Protein AF-A0AAN0WB74-F1 (afdb_monomer)

Solvent-accessible surface area (backbone atoms only — not comparable to full-atom values): 6903 Å² total; per-residue (Å²): 113,60,78,84,75,44,63,62,67,61,55,51,47,44,70,76,33,75,89,76,66,92,68,98,63,57,68,68,58,53,49,52,46,50,52,54,44,67,75,42,46,66,61,51,48,54,49,52,54,52,49,32,57,74,69,69,62,71,53,80,75,70,81,68,72,58,87,82,63,64,53,71,66,58,46,46,25,73,75,57,40,80,54,90,66,31,67,56,58,53,48,51,61,36,47,77,70,44,63,28,75,71,52,35,51,56,59,66,72,67,74,124

pLDDT: mean 81.65, std 13.87, range [38.12, 93.94]

Structure (mmCIF, N/CA/C/O backbone):
data_AF-A0AAN0WB74-F1
#
_entry.id   AF-A0AAN0WB74-F1
#
loop_
_atom_site.group_PDB
_atom_site.id
_atom_site.type_symbol
_atom_site.label_atom_id
_atom_site.label_alt_id
_atom_site.label_comp_id
_atom_site.label_asym_id
_atom_site.label_entity_id
_atom_site.label_seq_id
_atom_site.pdbx_PDB_ins_code
_atom_site.Cartn_x
_atom_site.Cartn_y
_atom_site.Cartn_z
_atom_site.occupancy
_atom_site.B_iso_or_equiv
_atom_site.auth_seq_id
_atom_site.auth_comp_id
_atom_site.auth_asym_id
_atom_site.auth_atom_id
_atom_site.pdbx_PDB_model_num
ATOM 1 N N . MET A 1 1 ? -3.733 -0.518 -11.562 1.00 77.44 1 MET A N 1
ATOM 2 C CA . MET A 1 1 ? -3.511 -0.656 -10.115 1.00 77.44 1 MET A CA 1
ATOM 3 C C . MET A 1 1 ? -2.756 -1.956 -9.842 1.00 77.44 1 MET A C 1
ATOM 5 O O . MET A 1 1 ? -3.320 -3.015 -10.107 1.00 77.44 1 MET A O 1
ATOM 9 N N . PRO A 1 2 ? -1.481 -1.872 -9.425 1.00 78.69 2 PRO A N 1
ATOM 10 C CA . PRO A 1 2 ? -0.593 -3.016 -9.206 1.00 78.69 2 PRO A CA 1
ATOM 11 C C . PRO A 1 2 ? -1.208 -4.144 -8.374 1.00 78.69 2 PRO A C 1
ATOM 13 O O . PRO A 1 2 ? -1.217 -5.279 -8.835 1.00 78.69 2 PRO A O 1
ATOM 16 N N . TYR A 1 3 ? -1.840 -3.829 -7.238 1.00 78.69 3 TYR A N 1
ATOM 17 C CA . TYR A 1 3 ? -2.421 -4.832 -6.332 1.00 78.69 3 TYR A CA 1
ATOM 18 C C . TYR A 1 3 ? -3.523 -5.714 -6.953 1.00 78.69 3 TYR A C 1
ATOM 20 O O . TYR A 1 3 ? -3.745 -6.828 -6.499 1.00 78.69 3 TYR A O 1
ATOM 28 N N . LYS A 1 4 ? -4.206 -5.259 -8.015 1.00 80.25 4 LYS A N 1
ATOM 29 C CA . LYS A 1 4 ? -5.184 -6.084 -8.755 1.00 80.25 4 LYS A CA 1
ATOM 30 C C . LYS A 1 4 ? -4.553 -6.986 -9.820 1.00 80.25 4 LYS A C 1
ATOM 32 O O . LYS A 1 4 ? -5.219 -7.894 -10.299 1.00 80.25 4 LYS A O 1
ATOM 37 N N . ARG A 1 5 ? -3.341 -6.665 -10.276 1.00 81.31 5 ARG A N 1
ATOM 38 C CA . ARG A 1 5 ? -2.710 -7.289 -11.453 1.00 81.31 5 ARG A CA 1
ATOM 39 C C . ARG A 1 5 ? -1.583 -8.242 -11.088 1.00 81.31 5 ARG A C 1
ATOM 41 O O . ARG A 1 5 ? -1.299 -9.149 -11.858 1.00 81.31 5 ARG A O 1
ATOM 48 N N . TYR A 1 6 ? -0.952 -8.021 -9.944 1.00 87.50 6 TYR A N 1
ATOM 49 C CA . TYR A 1 6 ? 0.221 -8.763 -9.516 1.00 87.50 6 TYR A CA 1
ATOM 50 C C . TYR A 1 6 ? -0.002 -9.358 -8.135 1.00 87.50 6 TYR A C 1
ATOM 52 O O . TYR A 1 6 ? -0.788 -8.844 -7.337 1.00 87.50 6 TYR A O 1
ATOM 60 N N . LYS A 1 7 ? 0.716 -10.447 -7.867 1.00 87.62 7 LYS A N 1
ATOM 61 C CA . LYS A 1 7 ? 0.751 -11.082 -6.554 1.00 87.62 7 LYS A CA 1
ATOM 62 C C . LYS A 1 7 ? 1.232 -10.074 -5.513 1.00 87.62 7 LYS A C 1
ATOM 64 O O . LYS A 1 7 ? 2.234 -9.390 -5.735 1.00 87.62 7 LYS A O 1
ATOM 69 N N . SER A 1 8 ? 0.513 -9.971 -4.398 1.00 88.00 8 SER A N 1
ATOM 70 C CA . SER A 1 8 ? 0.841 -9.014 -3.340 1.00 88.00 8 SER A CA 1
ATOM 71 C C . SER A 1 8 ? 2.241 -9.240 -2.794 1.00 88.00 8 SER A C 1
ATOM 73 O O . SER A 1 8 ? 2.933 -8.268 -2.530 1.00 88.00 8 SER A O 1
ATOM 75 N N . GLU A 1 9 ? 2.691 -10.491 -2.716 1.00 90.12 9 GLU A N 1
ATOM 76 C CA . GLU A 1 9 ? 4.023 -10.855 -2.235 1.00 90.12 9 GLU A CA 1
ATOM 77 C C . GLU A 1 9 ? 5.118 -10.197 -3.080 1.00 90.12 9 GLU A C 1
ATOM 79 O O . GLU A 1 9 ? 6.045 -9.618 -2.529 1.00 90.12 9 GLU A O 1
ATOM 84 N N . CYS A 1 10 ? 4.979 -10.199 -4.412 1.00 91.00 10 CYS A N 1
ATOM 85 C CA . CYS A 1 10 ? 5.946 -9.559 -5.305 1.00 91.00 10 CYS A CA 1
ATOM 86 C C . CYS A 1 10 ? 6.006 -8.046 -5.074 1.00 91.00 10 CYS A C 1
ATOM 88 O O . CYS A 1 10 ? 7.089 -7.470 -5.018 1.00 91.00 10 CYS A O 1
ATOM 90 N N . ILE A 1 11 ? 4.847 -7.402 -4.917 1.00 91.31 11 ILE A N 1
ATOM 91 C CA . ILE A 1 11 ? 4.771 -5.960 -4.657 1.00 91.31 11 ILE A CA 1
ATOM 92 C C . ILE A 1 11 ? 5.400 -5.643 -3.296 1.00 91.31 11 ILE A C 1
ATOM 94 O O . ILE A 1 11 ? 6.198 -4.718 -3.192 1.00 91.31 11 ILE A O 1
ATOM 98 N N . GLU A 1 12 ? 5.076 -6.420 -2.261 1.00 93.19 12 GLU A N 1
ATOM 99 C CA . GLU A 1 12 ? 5.650 -6.268 -0.923 1.00 93.19 12 GLU A CA 1
ATOM 100 C C . GLU A 1 12 ? 7.175 -6.406 -0.950 1.00 93.19 12 GLU A C 1
ATOM 102 O O . GLU A 1 12 ? 7.863 -5.545 -0.407 1.00 93.19 12 GLU A O 1
ATOM 107 N N . THR A 1 13 ? 7.714 -7.417 -1.639 1.00 92.44 13 THR A N 1
ATOM 108 C CA . THR A 1 13 ? 9.164 -7.601 -1.798 1.00 92.44 13 THR A CA 1
ATOM 109 C C . THR A 1 13 ? 9.822 -6.380 -2.435 1.00 92.44 13 THR A C 1
ATOM 111 O O . THR A 1 13 ? 10.812 -5.882 -1.898 1.00 92.44 13 THR A O 1
ATOM 114 N N . VAL A 1 14 ? 9.258 -5.854 -3.527 1.00 92.31 14 VAL A N 1
ATOM 115 C CA . VAL A 1 14 ? 9.799 -4.667 -4.213 1.00 92.31 14 VAL A CA 1
ATOM 116 C C . VAL A 1 14 ? 9.755 -3.432 -3.312 1.00 92.31 14 VAL A C 1
ATOM 118 O O . VAL A 1 14 ? 10.711 -2.660 -3.264 1.00 92.31 14 VAL A O 1
ATOM 121 N N . LEU A 1 15 ? 8.669 -3.236 -2.563 1.00 91.38 15 LEU A N 1
ATOM 122 C CA . LEU A 1 15 ? 8.508 -2.067 -1.695 1.00 91.38 15 LEU A CA 1
ATOM 123 C C . LEU A 1 15 ? 9.416 -2.111 -0.462 1.00 91.38 15 LEU A C 1
ATOM 125 O O . LEU A 1 15 ? 9.943 -1.067 -0.063 1.00 91.38 15 LEU A O 1
ATOM 129 N N . THR A 1 16 ? 9.613 -3.295 0.120 1.00 88.75 16 THR A N 1
ATOM 130 C CA . THR A 1 16 ? 10.467 -3.508 1.295 1.00 88.75 16 THR A CA 1
ATOM 131 C C . THR A 1 16 ? 11.952 -3.529 0.934 1.00 88.75 16 THR A C 1
ATOM 133 O O . THR A 1 16 ? 12.770 -3.069 1.728 1.00 88.75 16 THR A O 1
ATOM 136 N N . ASN A 1 17 ? 12.318 -4.017 -0.253 1.00 87.00 17 ASN A N 1
ATOM 137 C CA . ASN A 1 17 ? 13.708 -4.152 -0.679 1.00 87.00 17 ASN A CA 1
ATOM 138 C C . ASN A 1 17 ? 13.889 -3.767 -2.157 1.00 87.00 17 ASN A C 1
ATOM 140 O O . ASN A 1 17 ? 13.991 -4.628 -3.023 1.00 87.00 17 ASN A O 1
ATOM 144 N N . ARG A 1 18 ? 13.947 -2.457 -2.436 1.00 77.00 18 ARG A N 1
ATOM 145 C CA . ARG A 1 18 ? 13.944 -1.903 -3.807 1.00 77.00 18 ARG A CA 1
ATOM 146 C C . ARG A 1 18 ? 15.166 -2.232 -4.655 1.00 77.00 18 ARG A C 1
ATOM 148 O O . ARG A 1 18 ? 15.055 -2.248 -5.871 1.00 77.00 18 ARG A O 1
ATOM 155 N N . SER A 1 19 ? 16.328 -2.392 -4.032 1.00 74.31 19 SER A N 1
ATOM 156 C CA . SER A 1 19 ? 17.601 -2.518 -4.756 1.00 74.31 19 SER A CA 1
ATOM 157 C C . SER A 1 19 ? 18.093 -3.956 -4.850 1.00 74.31 19 SER A C 1
ATOM 159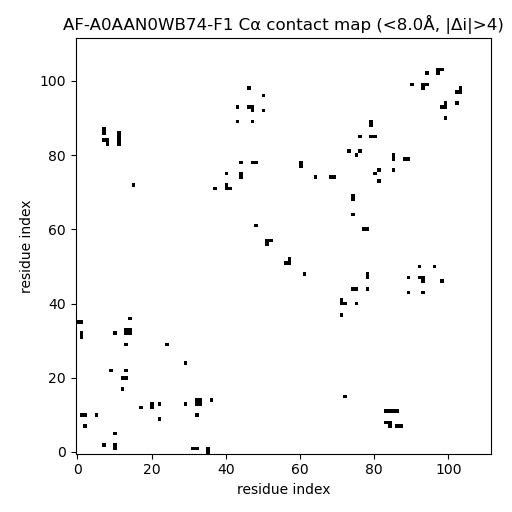 O O . SER A 1 19 ? 19.039 -4.218 -5.582 1.00 74.31 19 SER A O 1
ATOM 161 N N . ASN A 1 20 ? 17.503 -4.876 -4.087 1.00 75.88 20 ASN A N 1
ATOM 162 C CA . ASN A 1 20 ? 18.032 -6.224 -3.936 1.00 75.88 20 ASN A CA 1
ATOM 163 C C . ASN A 1 20 ? 16.900 -7.260 -3.919 1.00 75.88 20 ASN A C 1
ATOM 165 O O . ASN A 1 20 ? 16.657 -7.921 -2.909 1.00 75.88 20 ASN A O 1
ATOM 169 N N . HIS A 1 21 ? 16.174 -7.364 -5.032 1.00 81.12 21 HIS A N 1
ATOM 170 C CA . HIS A 1 21 ? 15.096 -8.333 -5.218 1.00 81.12 21 HIS A CA 1
ATOM 171 C C . HIS A 1 21 ? 15.260 -9.099 -6.539 1.00 81.12 21 HIS A C 1
ATOM 173 O O . HIS A 1 21 ? 15.668 -8.527 -7.546 1.00 81.12 21 HIS A O 1
ATOM 179 N N . ASP A 1 22 ? 14.860 -10.369 -6.562 1.00 84.69 22 ASP A N 1
ATOM 180 C CA . ASP A 1 22 ? 14.936 -11.241 -7.748 1.00 84.69 22 ASP A CA 1
ATOM 181 C C . ASP A 1 22 ? 13.592 -11.319 -8.503 1.00 84.69 22 ASP A C 1
ATOM 183 O O . ASP A 1 22 ? 13.163 -12.366 -8.978 1.00 84.69 22 ASP A O 1
ATOM 187 N N . ILE A 1 23 ? 12.839 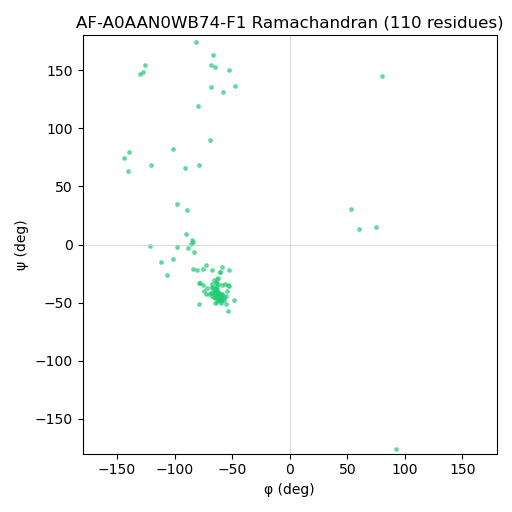-10.214 -8.532 1.00 86.69 23 ILE A N 1
ATOM 188 C CA . ILE A 1 23 ? 11.542 -10.169 -9.216 1.00 86.69 23 ILE A CA 1
ATOM 189 C C . ILE A 1 23 ? 11.778 -9.994 -10.724 1.00 86.69 23 ILE A C 1
ATOM 191 O O . ILE A 1 23 ? 12.309 -8.954 -11.118 1.00 86.69 23 ILE A O 1
ATOM 195 N N . PRO A 1 24 ? 11.345 -10.946 -11.580 1.00 86.94 24 PRO A N 1
ATOM 196 C CA . PRO A 1 24 ? 11.544 -10.883 -13.026 1.00 86.94 24 PRO A CA 1
ATOM 197 C C . PRO A 1 24 ? 10.517 -9.941 -13.672 1.00 86.94 24 PRO A C 1
ATOM 199 O O . PRO A 1 24 ? 9.599 -10.367 -14.374 1.00 86.94 24 PRO A O 1
ATOM 202 N N . ALA A 1 25 ? 10.636 -8.648 -13.390 1.00 87.25 25 ALA A N 1
ATOM 203 C CA . ALA A 1 25 ? 9.837 -7.587 -13.984 1.00 87.25 25 ALA A CA 1
ATOM 204 C C . ALA A 1 25 ? 10.760 -6.509 -14.552 1.00 87.25 25 ALA A C 1
ATOM 206 O O . ALA A 1 25 ? 11.843 -6.265 -14.025 1.00 87.25 25 ALA A O 1
ATOM 207 N N . ASP A 1 26 ? 10.325 -5.856 -15.625 1.00 89.44 26 ASP A N 1
ATOM 208 C CA . ASP A 1 26 ? 11.062 -4.733 -16.191 1.00 89.44 26 ASP A CA 1
ATOM 209 C C . ASP A 1 26 ? 11.104 -3.543 -15.212 1.00 89.44 26 ASP A C 1
ATOM 211 O O . ASP A 1 26 ? 10.192 -3.342 -14.400 1.00 89.44 26 ASP A O 1
ATOM 215 N N . GLU A 1 27 ? 12.151 -2.719 -15.314 1.00 87.69 27 GLU A N 1
ATOM 216 C CA . GLU A 1 27 ? 12.354 -1.557 -14.437 1.00 87.69 27 GLU A CA 1
ATOM 217 C C . GLU A 1 27 ? 11.166 -0.590 -14.455 1.00 87.69 27 GLU A C 1
ATOM 219 O O . GLU A 1 27 ? 10.812 -0.020 -13.421 1.00 87.69 27 GLU A O 1
ATOM 224 N N . SER A 1 28 ? 10.495 -0.440 -15.602 1.00 90.31 28 SER A N 1
ATOM 225 C CA . SER A 1 28 ? 9.333 0.443 -15.716 1.00 90.31 28 SER A CA 1
ATOM 226 C C . SER A 1 28 ? 8.143 -0.086 -14.911 1.00 90.31 28 SER A C 1
ATOM 228 O O . SER A 1 28 ? 7.431 0.685 -14.265 1.00 90.31 28 SER A O 1
ATOM 230 N N . THR A 1 29 ? 7.942 -1.404 -14.872 1.00 90.88 29 THR A N 1
ATOM 231 C CA . THR A 1 29 ? 6.925 -2.055 -14.046 1.00 90.88 29 THR A CA 1
ATOM 232 C C . THR A 1 29 ? 7.235 -1.886 -12.562 1.00 90.88 29 THR A C 1
ATOM 234 O O . THR A 1 29 ? 6.339 -1.501 -11.806 1.00 90.88 29 THR A O 1
ATOM 237 N N . LEU A 1 30 ? 8.487 -2.097 -12.150 1.00 92.25 30 LEU A N 1
ATOM 238 C CA . LEU A 1 30 ? 8.927 -1.900 -10.764 1.00 92.25 30 LEU A CA 1
ATOM 239 C C . LEU A 1 30 ? 8.742 -0.445 -10.319 1.00 92.25 30 LEU A C 1
ATOM 241 O O . LEU A 1 30 ? 8.139 -0.182 -9.275 1.00 92.25 30 LEU A O 1
ATOM 245 N N . TYR A 1 31 ? 9.170 0.506 -11.151 1.00 90.69 31 TYR A N 1
ATOM 246 C CA . TYR A 1 31 ? 8.988 1.934 -10.909 1.00 90.69 31 TYR A CA 1
ATOM 247 C C . TYR A 1 31 ? 7.509 2.286 -10.733 1.00 90.69 31 TYR A C 1
ATOM 249 O O . TYR A 1 31 ? 7.141 2.949 -9.767 1.00 90.69 31 TYR A O 1
ATOM 257 N N . ARG A 1 32 ? 6.629 1.764 -11.595 1.00 91.19 32 ARG A N 1
ATOM 258 C CA . ARG A 1 32 ? 5.176 1.977 -11.488 1.00 91.19 32 ARG A CA 1
ATOM 259 C C . ARG A 1 32 ? 4.576 1.407 -10.208 1.00 91.19 32 ARG A C 1
ATOM 261 O O . ARG A 1 32 ? 3.555 1.920 -9.759 1.00 91.19 32 ARG A O 1
ATOM 268 N N . TRP A 1 33 ? 5.132 0.336 -9.640 1.00 93.25 33 TRP A N 1
ATOM 269 C CA . TRP A 1 33 ? 4.669 -0.193 -8.351 1.00 93.25 33 TRP A CA 1
ATOM 270 C C . TRP A 1 33 ? 5.080 0.719 -7.201 1.00 93.25 33 TRP A C 1
ATOM 272 O O . TRP A 1 33 ? 4.263 0.992 -6.322 1.00 93.25 33 TRP A O 1
ATOM 282 N N . ILE A 1 34 ? 6.319 1.205 -7.231 1.00 91.81 34 ILE A N 1
AT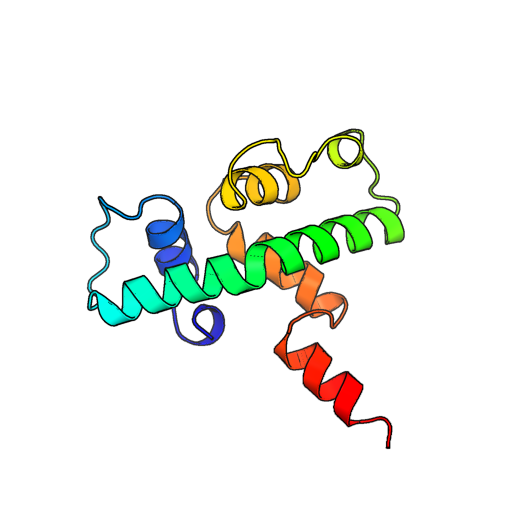OM 283 C CA . ILE A 1 34 ? 6.863 2.118 -6.224 1.00 91.81 34 ILE A CA 1
ATOM 284 C C . ILE A 1 34 ? 6.110 3.449 -6.258 1.00 91.81 34 ILE A C 1
ATOM 286 O O . ILE A 1 34 ? 5.611 3.891 -5.226 1.00 91.81 34 ILE A O 1
ATOM 290 N N . ASP A 1 35 ? 5.972 4.049 -7.438 1.00 92.69 35 ASP A N 1
ATOM 291 C CA . ASP A 1 35 ? 5.249 5.304 -7.646 1.00 92.69 35 ASP A CA 1
ATOM 292 C C . ASP A 1 35 ? 3.785 5.187 -7.199 1.00 92.69 35 ASP A C 1
ATOM 294 O O . ASP A 1 35 ? 3.309 5.971 -6.379 1.00 92.69 35 ASP A O 1
ATOM 298 N N . TRP A 1 36 ? 3.102 4.116 -7.619 1.00 93.25 36 TRP A N 1
ATOM 299 C CA . TRP A 1 36 ? 1.745 3.812 -7.164 1.00 93.25 36 TRP A CA 1
ATOM 300 C C . TRP A 1 36 ? 1.637 3.730 -5.638 1.00 93.25 36 TRP A C 1
ATOM 302 O O . TRP A 1 36 ? 0.684 4.255 -5.064 1.00 93.25 36 TRP A O 1
ATOM 312 N N . PHE A 1 37 ? 2.582 3.063 -4.974 1.00 92.44 37 PHE A N 1
ATOM 313 C CA . PHE A 1 37 ? 2.574 2.956 -3.520 1.00 92.44 37 PHE A CA 1
ATOM 314 C C . PHE A 1 37 ? 2.716 4.332 -2.867 1.00 92.44 37 PHE A C 1
ATOM 316 O O . PHE A 1 37 ? 1.903 4.685 -2.015 1.00 92.44 37 PHE A O 1
ATOM 323 N N . TYR A 1 38 ? 3.697 5.128 -3.292 1.00 91.31 38 TYR A N 1
ATOM 324 C CA . TYR A 1 38 ? 3.937 6.455 -2.724 1.00 91.31 38 TYR A CA 1
ATOM 325 C C . TYR A 1 38 ? 2.794 7.430 -2.958 1.00 91.31 38 TYR A C 1
ATOM 327 O O . TYR A 1 38 ? 2.496 8.239 -2.083 1.00 91.31 38 TYR A O 1
ATOM 335 N N . PHE A 1 39 ? 2.107 7.308 -4.089 1.00 92.12 39 PHE A N 1
ATOM 336 C CA . PHE A 1 39 ? 0.936 8.120 -4.378 1.00 92.12 39 PHE A CA 1
ATOM 337 C C . PHE A 1 39 ? -0.224 7.861 -3.398 1.00 92.12 39 PHE A C 1
ATOM 339 O O . PHE A 1 39 ? -0.987 8.775 -3.091 1.00 92.12 39 PHE A O 1
ATOM 346 N N . TYR A 1 40 ? -0.374 6.633 -2.885 1.00 92.31 40 TYR A N 1
ATOM 347 C CA . TYR A 1 40 ? -1.530 6.247 -2.064 1.00 92.31 40 TYR A CA 1
ATOM 348 C C . TYR A 1 40 ? -1.237 5.967 -0.588 1.00 92.31 40 TYR A C 1
ATOM 350 O O . TYR A 1 40 ? -2.177 5.903 0.204 1.00 92.31 40 TYR A O 1
ATOM 358 N N . VAL A 1 41 ? 0.022 5.793 -0.190 1.00 92.00 41 VAL A N 1
ATOM 359 C CA . VAL A 1 41 ? 0.369 5.334 1.163 1.00 92.00 41 VAL A CA 1
ATOM 360 C C . VAL A 1 41 ? -0.148 6.264 2.262 1.00 92.00 41 VAL A C 1
ATOM 362 O O . VAL A 1 41 ? -0.742 5.780 3.223 1.00 92.00 41 VAL A O 1
ATOM 365 N N . GLU A 1 42 ? -0.022 7.583 2.101 1.00 91.06 42 GLU A N 1
ATOM 366 C CA . GLU A 1 42 ? -0.525 8.554 3.085 1.00 91.06 42 GLU A CA 1
ATOM 367 C C . GLU A 1 42 ? -2.053 8.512 3.191 1.00 91.06 42 GLU A C 1
ATOM 369 O O . GLU A 1 42 ? -2.621 8.509 4.283 1.00 91.06 42 GLU A O 1
ATOM 374 N N . TYR A 1 43 ? -2.735 8.368 2.052 1.00 91.75 43 TYR A N 1
ATOM 375 C CA . TYR A 1 43 ? -4.180 8.176 2.031 1.00 91.75 43 TYR A CA 1
ATOM 376 C C . TYR A 1 43 ? -4.597 6.912 2.796 1.00 91.75 43 TYR A C 1
ATOM 378 O O . TYR A 1 43 ? -5.536 6.950 3.596 1.00 91.75 43 TYR A O 1
ATOM 386 N N . TRP A 1 44 ? -3.895 5.792 2.596 1.00 93.12 44 TRP A N 1
ATOM 387 C CA . TRP A 1 44 ? -4.180 4.553 3.320 1.00 93.12 44 TRP A CA 1
ATOM 388 C C . TRP A 1 44 ? -3.901 4.675 4.814 1.00 93.12 44 TRP A C 1
ATOM 390 O O . TRP A 1 44 ? -4.713 4.193 5.601 1.00 93.12 44 TRP A O 1
ATOM 400 N N . ILE A 1 45 ? -2.815 5.343 5.214 1.00 92.00 45 ILE A N 1
ATOM 401 C CA . ILE A 1 45 ? -2.512 5.633 6.623 1.00 92.00 45 ILE A CA 1
ATOM 402 C C . ILE A 1 45 ? -3.691 6.375 7.264 1.00 92.00 45 ILE A C 1
ATOM 404 O O . ILE A 1 45 ? -4.219 5.915 8.276 1.00 92.00 45 ILE A O 1
ATOM 408 N N . HIS A 1 46 ? -4.176 7.454 6.647 1.00 90.88 46 HIS A N 1
ATOM 409 C CA . HIS A 1 46 ? -5.308 8.225 7.176 1.00 90.88 46 HIS A CA 1
ATOM 410 C C . HIS A 1 46 ? -6.612 7.421 7.234 1.00 90.88 46 HIS A C 1
ATOM 412 O O . HIS A 1 46 ? -7.360 7.529 8.210 1.00 90.88 46 HIS A O 1
ATOM 418 N N . CYS A 1 47 ? -6.880 6.574 6.236 1.00 92.00 47 CYS A N 1
ATOM 419 C CA . CYS A 1 47 ? -8.032 5.671 6.264 1.00 92.00 47 CYS A CA 1
ATOM 420 C C . CYS A 1 47 ? -7.937 4.681 7.429 1.00 92.00 47 CYS A C 1
ATOM 422 O O . CYS A 1 47 ? -8.901 4.513 8.168 1.00 92.00 47 CYS A O 1
ATOM 424 N N . LEU A 1 48 ? -6.780 4.044 7.618 1.00 91.38 48 LEU A N 1
ATOM 425 C CA . LEU A 1 48 ? -6.563 3.064 8.684 1.00 91.38 48 LEU A CA 1
ATOM 426 C C . LEU A 1 48 ? -6.700 3.691 10.074 1.00 91.38 48 LEU A C 1
ATOM 428 O O . LEU A 1 48 ? -7.353 3.108 10.937 1.00 91.38 48 LEU A O 1
ATOM 432 N N . VAL A 1 49 ? -6.136 4.884 10.276 1.00 89.88 49 VAL A N 1
ATOM 433 C CA . VAL A 1 49 ? -6.293 5.665 11.514 1.00 89.88 49 VAL A CA 1
ATOM 434 C C . VAL A 1 49 ? -7.774 5.969 11.762 1.00 89.88 49 VAL A C 1
ATOM 436 O O . VAL A 1 49 ? -8.295 5.672 12.835 1.00 89.88 49 VAL A O 1
ATOM 439 N N . SER A 1 50 ? -8.485 6.461 10.744 1.00 89.50 50 SER A N 1
ATOM 440 C CA . SER A 1 50 ? -9.915 6.785 10.847 1.00 89.50 50 SER A CA 1
ATOM 441 C C . SER A 1 50 ? -10.777 5.558 11.167 1.00 89.50 50 SER A C 1
ATOM 443 O O . SER A 1 50 ? -11.690 5.642 11.987 1.00 89.50 50 SER A O 1
ATOM 445 N N . ILE A 1 51 ? -10.488 4.410 10.545 1.00 89.81 51 ILE A N 1
ATOM 446 C CA . ILE A 1 51 ? -11.189 3.141 10.790 1.00 89.81 51 ILE A CA 1
ATOM 447 C C . ILE A 1 51 ? -10.953 2.658 12.225 1.00 89.81 51 ILE A C 1
ATOM 449 O O . ILE A 1 51 ? -11.904 2.257 12.899 1.00 89.81 51 ILE A O 1
ATOM 453 N N . LYS A 1 52 ? -9.710 2.700 12.720 1.00 88.31 52 LYS A N 1
ATOM 454 C CA . LYS A 1 52 ? -9.393 2.283 14.095 1.00 88.31 52 LYS A CA 1
ATOM 455 C C . LYS A 1 52 ? -10.124 3.140 15.133 1.00 88.31 52 LYS A C 1
ATOM 457 O O . LYS A 1 52 ? -10.733 2.577 16.041 1.00 88.31 52 LYS A O 1
ATOM 462 N N . 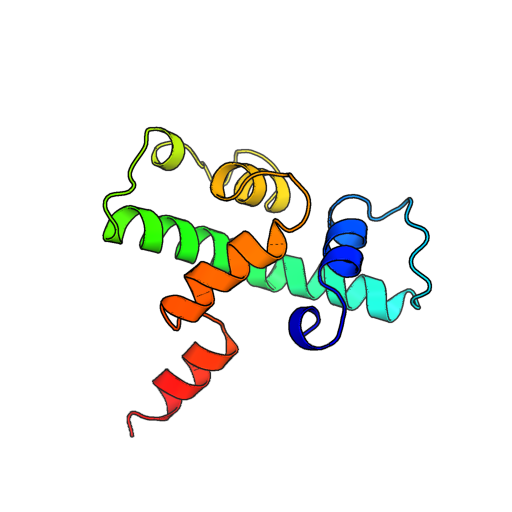HIS A 1 53 ? -10.167 4.457 14.926 1.00 85.62 53 HIS A N 1
ATOM 463 C CA . HIS A 1 53 ? -10.926 5.376 15.778 1.00 85.62 53 HIS A CA 1
ATOM 464 C C . HIS A 1 53 ? -12.436 5.067 15.759 1.00 85.62 53 HIS A C 1
ATOM 466 O O . HIS A 1 53 ? -13.080 4.940 16.799 1.00 85.62 53 HIS A O 1
ATOM 472 N N . GLN A 1 54 ? -13.024 4.859 14.574 1.00 86.75 54 GLN A N 1
ATOM 473 C CA . GLN A 1 54 ? -14.453 4.521 14.446 1.00 86.75 54 GLN A CA 1
ATOM 474 C C . GLN A 1 54 ? -14.820 3.181 15.094 1.00 86.75 54 GLN A C 1
ATOM 476 O O . GLN A 1 54 ? -15.903 3.032 15.656 1.00 86.75 54 GLN A O 1
ATOM 481 N N . THR A 1 55 ? -13.924 2.198 15.020 1.00 85.25 55 THR A N 1
ATOM 482 C CA . THR A 1 55 ? -14.148 0.851 15.566 1.00 85.25 55 THR A CA 1
ATOM 483 C C . THR A 1 55 ? -13.812 0.738 17.053 1.00 85.25 55 THR A C 1
ATOM 485 O O . THR A 1 55 ? -13.913 -0.355 17.609 1.00 85.25 55 THR A O 1
ATOM 488 N N . LYS A 1 56 ? -13.446 1.852 17.711 1.00 79.94 56 LYS A N 1
ATOM 489 C CA . LYS A 1 56 ? -12.996 1.903 19.113 1.00 79.94 56 LYS A CA 1
ATOM 490 C C . LYS A 1 56 ? -11.844 0.934 19.397 1.00 79.94 56 LYS A C 1
ATOM 492 O O . LYS A 1 56 ? -11.700 0.438 20.510 1.00 79.94 56 LYS A O 1
ATOM 497 N N . GLN A 1 57 ? -11.017 0.675 18.384 1.00 69.62 57 GLN A N 1
ATOM 498 C CA . GLN A 1 57 ? -9.764 -0.073 18.506 1.00 69.62 57 GLN A CA 1
ATOM 499 C C . GLN A 1 57 ? -8.597 0.868 18.835 1.00 69.62 57 GLN A C 1
ATOM 501 O O . GLN A 1 57 ? -7.459 0.627 18.430 1.00 69.62 57 GLN A O 1
ATOM 506 N N . ASP A 1 58 ? -8.889 1.963 19.539 1.00 60.84 58 ASP A N 1
ATOM 507 C CA . ASP A 1 58 ? -7.900 2.915 20.023 1.00 60.84 58 ASP A CA 1
ATOM 508 C C . ASP A 1 58 ? -7.059 2.263 21.126 1.00 60.84 58 ASP A C 1
ATOM 510 O O . ASP A 1 58 ? -7.389 2.297 22.310 1.00 60.84 58 ASP A O 1
ATOM 514 N N . GLY A 1 59 ? -5.968 1.623 20.712 1.00 59.19 59 GLY A N 1
ATOM 515 C CA . GLY A 1 59 ? -4.811 1.379 21.567 1.00 59.19 59 GLY A CA 1
ATOM 516 C C . GLY A 1 59 ? -3.906 2.614 21.629 1.00 59.19 59 GLY A C 1
ATOM 517 O O . GLY A 1 59 ? -4.089 3.581 20.887 1.00 59.19 59 GLY A O 1
ATOM 518 N N . ASP A 1 60 ? -2.878 2.564 22.477 1.00 55.94 60 ASP A N 1
ATOM 519 C CA . ASP A 1 60 ? -1.877 3.637 22.611 1.00 55.94 60 ASP A CA 1
ATOM 520 C C . ASP A 1 60 ? -1.126 3.928 21.285 1.00 55.94 60 ASP A C 1
ATOM 522 O O . ASP A 1 60 ? -0.625 5.030 21.070 1.00 55.94 60 ASP A O 1
ATOM 526 N N . ASP A 1 61 ? -1.158 2.980 20.337 1.00 55.69 61 ASP A N 1
ATOM 527 C CA . ASP A 1 61 ? -0.585 3.079 18.988 1.00 55.69 61 ASP A CA 1
ATOM 528 C C . ASP A 1 61 ? -1.158 4.210 18.114 1.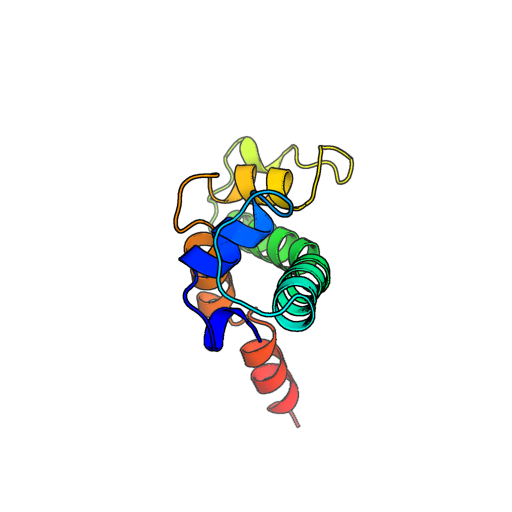00 55.69 61 ASP A C 1
ATOM 530 O O . ASP A 1 61 ? -0.487 4.651 17.178 1.00 55.69 61 ASP A O 1
ATOM 534 N N . LEU A 1 62 ? -2.384 4.694 18.372 1.00 57.25 62 LEU A N 1
ATOM 535 C CA . LEU A 1 62 ? -2.965 5.799 17.589 1.00 57.25 62 LEU A CA 1
ATOM 536 C C . LEU A 1 62 ? -2.465 7.179 18.013 1.00 57.25 62 LEU A C 1
ATOM 538 O O . LEU A 1 62 ? -2.537 8.120 17.221 1.00 57.25 62 LEU A O 1
ATOM 542 N N . LYS A 1 63 ? -1.954 7.317 19.241 1.00 54.56 63 LYS A N 1
ATOM 543 C CA . LYS A 1 63 ? -1.578 8.624 19.794 1.00 54.56 63 LYS A CA 1
ATOM 544 C C . LYS A 1 63 ? -0.311 9.204 19.176 1.00 54.56 63 LYS A C 1
ATOM 546 O O . LYS A 1 63 ? -0.074 10.401 19.313 1.00 54.56 63 LYS A O 1
ATOM 551 N N . VAL A 1 64 ? 0.510 8.393 18.508 1.00 52.72 64 VAL A N 1
ATOM 552 C CA . VAL A 1 64 ? 1.840 8.823 18.063 1.00 52.72 64 VAL A CA 1
ATOM 553 C C . VAL A 1 64 ? 2.189 8.211 16.709 1.00 52.72 64 VAL A C 1
ATOM 555 O O . VAL A 1 64 ? 3.071 7.362 16.579 1.00 52.72 64 VAL A O 1
ATOM 558 N N . LEU A 1 65 ? 1.568 8.730 15.653 1.00 58.38 65 LEU A N 1
ATOM 559 C CA . LEU A 1 65 ? 2.220 8.716 14.347 1.00 58.38 65 LEU A CA 1
ATOM 560 C C . LEU A 1 65 ? 2.392 10.143 13.824 1.00 58.38 65 LEU A C 1
ATOM 562 O O . LEU A 1 65 ? 1.735 10.510 12.849 1.00 58.38 65 LEU A O 1
ATOM 566 N N . PRO A 1 66 ? 3.271 10.954 14.458 1.00 59.53 66 PRO A N 1
ATOM 567 C CA . PRO A 1 66 ? 3.702 12.211 13.871 1.00 59.53 66 PRO A CA 1
ATO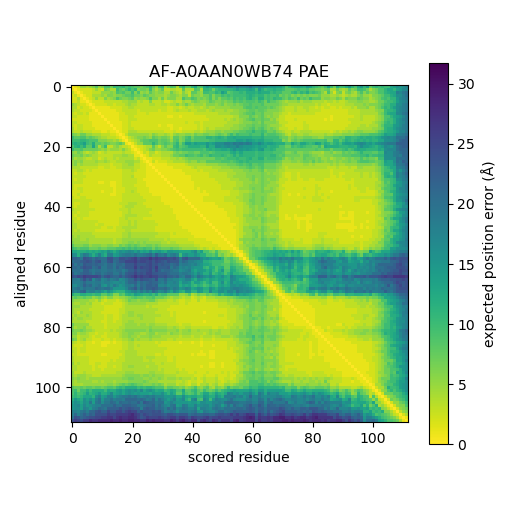M 568 C C . PRO A 1 66 ? 4.088 11.957 12.417 1.00 59.53 66 PRO A C 1
ATOM 570 O O . PRO A 1 66 ? 4.779 10.974 12.126 1.00 59.53 66 PRO A O 1
ATOM 573 N N . GLU A 1 67 ? 3.679 12.839 11.511 1.00 62.16 67 GLU A N 1
ATOM 574 C CA . GLU A 1 67 ? 4.077 12.783 10.097 1.00 62.16 67 GLU A CA 1
ATOM 575 C C . GLU A 1 67 ? 5.610 12.711 9.939 1.00 62.16 67 GLU A C 1
ATOM 577 O O . GLU A 1 67 ? 6.122 12.178 8.961 1.00 62.16 67 GLU A O 1
ATOM 582 N N . THR A 1 68 ? 6.348 13.153 10.9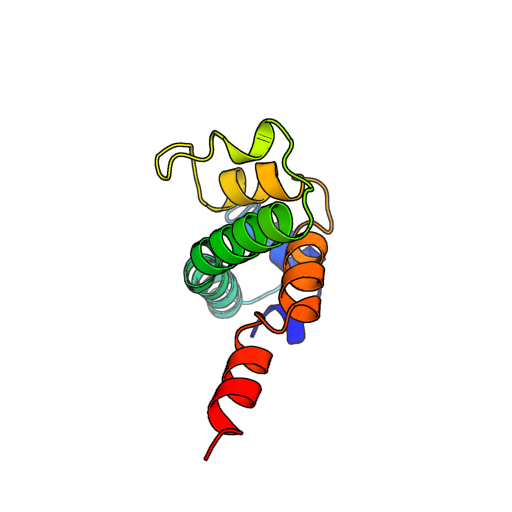62 1.00 58.94 68 THR A N 1
ATOM 583 C CA . THR A 1 68 ? 7.811 13.159 11.063 1.00 58.94 68 THR A CA 1
ATOM 584 C C . THR A 1 68 ? 8.446 11.835 11.522 1.00 58.94 68 THR A C 1
ATOM 586 O O . THR A 1 68 ? 9.670 11.712 11.526 1.00 58.94 68 THR A O 1
ATOM 589 N N . SER A 1 69 ? 7.667 10.821 11.916 1.00 62.41 69 SER A N 1
ATOM 590 C CA . SER A 1 69 ? 8.175 9.570 12.512 1.00 62.41 69 SER A CA 1
ATOM 591 C C . SER A 1 69 ? 8.460 8.461 11.488 1.00 62.41 69 SER A C 1
ATOM 593 O O . SER A 1 69 ? 7.844 7.393 11.519 1.00 62.41 69 SER A O 1
ATOM 595 N N . GLY A 1 70 ? 9.444 8.684 10.616 1.00 75.44 70 GLY A N 1
ATOM 596 C CA . GLY A 1 70 ? 9.968 7.676 9.684 1.00 75.44 70 GLY A CA 1
ATOM 597 C C . GLY A 1 70 ? 9.298 7.663 8.308 1.00 75.44 70 GLY A C 1
ATOM 598 O O . GLY A 1 70 ? 8.461 8.501 7.985 1.00 75.44 70 GLY A O 1
ATOM 599 N N . THR A 1 71 ? 9.691 6.708 7.464 1.00 86.25 71 THR A N 1
ATOM 600 C CA . THR A 1 71 ? 9.139 6.579 6.105 1.00 86.25 71 THR A CA 1
ATOM 601 C C . THR A 1 71 ? 7.675 6.139 6.141 1.00 86.25 71 THR A C 1
ATOM 603 O O . THR A 1 71 ? 7.246 5.443 7.063 1.00 86.25 71 THR A O 1
ATOM 606 N N . ALA A 1 72 ? 6.912 6.467 5.096 1.00 85.81 72 ALA A N 1
ATOM 607 C CA . ALA A 1 72 ? 5.514 6.054 4.976 1.00 85.81 72 ALA A CA 1
ATOM 608 C C . ALA A 1 72 ? 5.324 4.528 5.121 1.00 85.81 72 ALA A C 1
ATOM 610 O O . ALA A 1 72 ? 4.368 4.076 5.746 1.00 85.81 72 ALA A O 1
ATOM 611 N N . LEU A 1 73 ? 6.281 3.721 4.643 1.00 88.12 73 LEU A N 1
ATOM 612 C CA . LEU A 1 73 ? 6.266 2.265 4.820 1.00 88.12 73 LEU A CA 1
ATOM 613 C C . LEU A 1 73 ? 6.453 1.847 6.288 1.00 88.12 73 LEU A C 1
ATOM 615 O O . LEU A 1 73 ? 5.751 0.959 6.759 1.00 88.12 73 LEU A O 1
ATOM 619 N N . GLN A 1 74 ? 7.352 2.496 7.036 1.00 88.44 74 GLN A N 1
ATOM 620 C CA . GLN A 1 74 ? 7.533 2.230 8.471 1.00 88.44 74 GLN A CA 1
ATOM 621 C C . GLN A 1 74 ? 6.289 2.619 9.273 1.00 88.44 74 GLN A C 1
ATOM 623 O O . GLN A 1 74 ? 5.871 1.883 10.166 1.00 88.44 74 GLN A O 1
ATOM 628 N N . ARG A 1 75 ? 5.686 3.762 8.935 1.00 89.19 75 ARG A N 1
ATOM 629 C CA . ARG A 1 75 ? 4.439 4.260 9.525 1.00 89.19 75 ARG A CA 1
ATOM 630 C C . ARG A 1 75 ? 3.289 3.278 9.304 1.00 89.19 75 ARG A C 1
ATOM 632 O O . ARG A 1 75 ? 2.643 2.854 10.259 1.00 89.19 75 ARG A O 1
ATOM 639 N N . LEU A 1 76 ? 3.102 2.837 8.063 1.00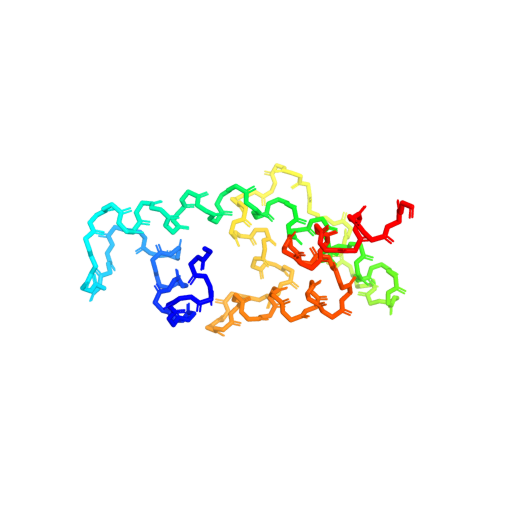 90.19 76 LEU A N 1
ATOM 640 C CA . LEU A 1 76 ? 2.138 1.797 7.704 1.00 90.19 76 LEU A CA 1
ATOM 641 C C . LEU A 1 76 ? 2.420 0.485 8.450 1.00 90.19 76 LEU A C 1
ATOM 643 O O . LEU A 1 76 ? 1.519 -0.132 9.012 1.00 90.19 76 LEU A O 1
ATOM 647 N N . GLY A 1 77 ? 3.694 0.118 8.529 1.00 89.69 77 GLY A N 1
ATOM 648 C CA . GLY A 1 77 ? 4.208 -1.019 9.272 1.00 89.69 77 GLY A CA 1
ATOM 649 C C . GLY A 1 77 ? 3.830 -1.056 10.748 1.00 89.69 77 GLY A C 1
ATOM 650 O O . GLY A 1 77 ? 3.481 -2.112 11.266 1.00 89.69 77 GLY A O 1
ATOM 651 N N . ARG A 1 78 ? 3.837 0.095 11.428 1.00 88.06 78 ARG A N 1
ATOM 652 C CA . ARG A 1 78 ? 3.358 0.210 12.818 1.00 88.06 78 ARG A CA 1
ATOM 653 C C . ARG A 1 78 ? 1.846 0.002 12.922 1.00 88.06 78 ARG A C 1
ATOM 655 O O . ARG A 1 78 ? 1.374 -0.576 13.891 1.00 88.06 78 ARG A O 1
ATOM 662 N N . LEU A 1 79 ? 1.081 0.421 11.912 1.00 87.94 79 LEU A N 1
ATOM 663 C CA . LEU A 1 79 ? -0.379 0.295 11.918 1.00 87.94 79 LEU A CA 1
ATOM 664 C C . LEU A 1 79 ? -0.871 -1.134 11.671 1.00 87.94 79 LEU A C 1
ATOM 666 O O . LEU A 1 79 ? -1.864 -1.531 12.289 1.00 87.94 79 LEU A O 1
ATOM 670 N N . VAL A 1 80 ? -0.224 -1.873 10.760 1.00 89.75 80 VAL A N 1
ATOM 671 C CA . VAL A 1 80 ? -0.691 -3.193 10.284 1.00 89.75 80 VAL A CA 1
ATOM 672 C C . VAL A 1 80 ? 0.301 -4.344 10.504 1.00 89.75 80 VAL A C 1
ATOM 674 O O . VAL A 1 80 ? -0.001 -5.488 10.155 1.00 89.75 80 VAL A O 1
ATOM 677 N N . GLY A 1 81 ? 1.480 -4.065 11.059 1.00 88.88 81 GLY A N 1
ATOM 678 C CA . GLY A 1 81 ? 2.587 -5.010 11.214 1.00 88.88 81 GLY A CA 1
ATOM 679 C C . GLY A 1 81 ? 3.419 -5.199 9.937 1.00 88.88 81 GLY A C 1
ATOM 680 O O . GLY A 1 81 ? 2.881 -5.245 8.831 1.00 88.88 81 GLY A O 1
ATOM 681 N N . ASN A 1 82 ? 4.731 -5.404 10.105 1.00 86.69 82 ASN A N 1
ATOM 682 C CA . ASN A 1 82 ? 5.723 -5.539 9.020 1.00 86.69 82 ASN A CA 1
ATOM 683 C C . ASN A 1 82 ? 5.894 -6.959 8.444 1.00 86.69 82 ASN A C 1
ATOM 685 O O . ASN A 1 82 ? 6.736 -7.166 7.574 1.00 86.69 82 ASN A O 1
ATOM 689 N N . ALA A 1 83 ? 5.146 -7.950 8.936 1.00 89.69 83 ALA A N 1
ATOM 690 C CA . ALA A 1 83 ? 5.220 -9.319 8.420 1.00 89.69 83 ALA A CA 1
ATOM 691 C C . ALA A 1 83 ? 4.692 -9.413 6.977 1.00 89.69 83 ALA A C 1
ATOM 693 O O . ALA A 1 83 ? 3.926 -8.551 6.540 1.00 89.69 83 ALA A O 1
ATOM 694 N N . SER A 1 84 ? 5.015 -10.493 6.262 1.00 89.44 84 SER A N 1
ATOM 695 C CA . SER A 1 84 ? 4.437 -10.763 4.940 1.00 89.44 84 SER A CA 1
ATOM 696 C C . SER A 1 84 ? 2.902 -10.715 4.959 1.00 89.44 84 SER A C 1
ATOM 698 O O . SER A 1 84 ? 2.242 -10.949 5.983 1.00 89.44 84 SER A O 1
ATOM 700 N N . GLY A 1 85 ? 2.317 -10.328 3.830 1.00 92.25 85 GLY A N 1
ATOM 701 C CA . GLY A 1 85 ? 0.887 -10.065 3.702 1.00 92.25 85 GLY A CA 1
ATOM 702 C C . GLY A 1 85 ? 0.448 -8.739 4.331 1.00 92.25 85 GLY A C 1
ATOM 703 O O . GLY A 1 85 ? -0.750 -8.550 4.571 1.00 92.25 85 GLY A O 1
ATOM 704 N N . TRP A 1 86 ? 1.374 -7.823 4.644 1.00 93.94 86 TRP A N 1
ATOM 705 C CA . TRP A 1 86 ? 1.025 -6.514 5.207 1.00 93.94 86 TRP A CA 1
ATOM 706 C C . TRP A 1 86 ? 0.172 -5.697 4.243 1.00 93.94 86 TRP A C 1
ATOM 708 O O . TRP A 1 86 ? -0.755 -5.016 4.681 1.00 93.94 86 TRP A O 1
ATOM 718 N N . LEU A 1 87 ? 0.391 -5.817 2.933 1.00 93.62 87 LEU A N 1
ATOM 719 C CA . LEU A 1 87 ? -0.370 -5.068 1.941 1.00 93.62 87 LEU A CA 1
ATOM 720 C C . LEU A 1 87 ? -1.827 -5.537 1.925 1.00 93.62 87 LEU A C 1
ATOM 722 O O . LEU A 1 87 ? -2.743 -4.722 1.852 1.00 93.62 87 LEU A O 1
ATOM 726 N N . ALA A 1 88 ? -2.073 -6.835 2.111 1.00 92.56 88 ALA A N 1
ATOM 727 C CA . ALA A 1 88 ? -3.429 -7.348 2.295 1.00 92.56 88 ALA A CA 1
ATOM 728 C C . ALA A 1 88 ? -4.085 -6.828 3.588 1.00 92.56 88 ALA A C 1
ATOM 730 O O . ALA A 1 88 ? -5.280 -6.523 3.583 1.00 92.56 88 ALA A O 1
ATOM 731 N N . ARG A 1 89 ? -3.322 -6.680 4.681 1.00 93.69 89 ARG A N 1
ATOM 732 C CA . ARG A 1 89 ? -3.815 -6.093 5.943 1.00 93.69 89 ARG A CA 1
ATOM 733 C C . ARG A 1 89 ? -4.135 -4.599 5.827 1.00 93.69 89 ARG A C 1
ATOM 735 O O . ARG A 1 89 ? -4.962 -4.117 6.589 1.00 93.69 89 ARG A O 1
ATOM 742 N N . VAL A 1 90 ? -3.560 -3.896 4.852 1.00 92.88 90 VAL A N 1
ATOM 743 C CA . VAL A 1 90 ? -3.947 -2.521 4.488 1.00 92.88 90 VAL A CA 1
ATOM 744 C C . VAL A 1 90 ? -5.208 -2.519 3.632 1.00 92.88 90 VAL A C 1
ATOM 746 O O . VAL A 1 90 ? -6.167 -1.816 3.936 1.00 92.88 90 VAL A O 1
ATOM 749 N N . VAL A 1 91 ? -5.232 -3.314 2.560 1.00 91.62 91 VAL A N 1
ATOM 750 C CA . VAL A 1 91 ? -6.309 -3.248 1.562 1.00 91.62 91 VAL A CA 1
ATOM 751 C C . VAL A 1 91 ? -7.645 -3.731 2.124 1.00 91.62 91 VAL A C 1
ATOM 753 O O . VAL A 1 91 ? -8.665 -3.097 1.867 1.00 91.62 91 VAL A O 1
ATOM 756 N N . ARG A 1 92 ? -7.665 -4.814 2.910 1.00 91.75 92 ARG A N 1
ATOM 757 C CA . ARG A 1 92 ? -8.903 -5.396 3.467 1.00 91.75 92 ARG A CA 1
ATOM 758 C C . ARG A 1 92 ? -9.768 -4.388 4.241 1.00 91.75 92 ARG A C 1
ATOM 760 O O . ARG A 1 92 ? -10.919 -4.211 3.849 1.00 91.75 92 ARG A O 1
ATOM 767 N N . PRO A 1 93 ? -9.275 -3.706 5.295 1.00 91.56 93 PRO A N 1
ATOM 768 C CA . PRO A 1 93 ? -10.091 -2.738 6.029 1.00 91.56 93 PRO A CA 1
ATOM 769 C C . PRO A 1 93 ? -10.510 -1.555 5.149 1.00 91.56 93 PRO A C 1
ATOM 771 O O . PRO A 1 93 ? -11.662 -1.141 5.194 1.00 91.56 93 PRO A O 1
ATOM 774 N N . VAL A 1 94 ? -9.618 -1.053 4.291 1.00 91.94 94 VAL A N 1
ATOM 775 C CA . VAL A 1 94 ? -9.909 0.091 3.413 1.00 91.94 94 VAL A CA 1
ATOM 776 C C . VAL A 1 94 ? -11.018 -0.243 2.405 1.00 91.94 94 VAL A C 1
ATOM 778 O O . VAL A 1 94 ? -11.915 0.569 2.184 1.00 91.94 94 VAL A O 1
ATOM 781 N N . VAL A 1 95 ? -11.005 -1.445 1.821 1.00 89.88 95 VAL A N 1
ATOM 782 C CA . VAL A 1 95 ? -12.073 -1.933 0.932 1.00 89.88 95 VAL A CA 1
ATOM 783 C C . VAL A 1 95 ? -13.376 -2.156 1.694 1.00 89.88 95 VAL A C 1
ATOM 785 O O . VAL A 1 95 ? -14.421 -1.727 1.214 1.00 89.88 95 VAL A O 1
ATOM 788 N N . ASN A 1 96 ? -13.329 -2.777 2.875 1.00 90.50 96 ASN A N 1
ATOM 789 C CA . ASN A 1 96 ? -14.527 -3.068 3.673 1.00 90.50 96 ASN A CA 1
ATOM 790 C C . ASN A 1 96 ? -15.271 -1.799 4.117 1.00 90.50 96 ASN A C 1
ATOM 792 O O . ASN A 1 96 ? -16.487 -1.825 4.265 1.00 90.50 96 ASN A O 1
ATOM 796 N N . PHE A 1 97 ? -14.554 -0.687 4.291 1.00 88.25 97 PHE A N 1
ATOM 797 C CA . PHE A 1 97 ? -15.131 0.632 4.572 1.00 88.25 97 PHE A CA 1
ATOM 798 C C . P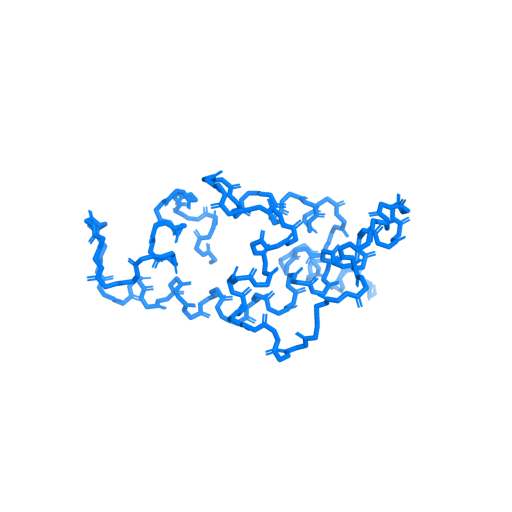HE A 1 97 ? -15.451 1.443 3.303 1.00 88.25 97 PHE A C 1
ATOM 800 O O . PHE A 1 97 ? -15.758 2.627 3.392 1.00 88.25 97 PHE A O 1
ATOM 807 N N . TYR A 1 98 ? -15.366 0.836 2.114 1.00 88.25 98 TYR A N 1
ATOM 808 C CA . TYR A 1 98 ? -15.571 1.478 0.806 1.00 88.25 98 TYR A CA 1
ATOM 809 C C . TYR A 1 98 ? -14.612 2.642 0.496 1.00 88.25 98 TYR A C 1
ATOM 811 O O . TYR A 1 98 ? -14.784 3.350 -0.498 1.00 88.25 98 TYR A O 1
ATOM 819 N N . LEU A 1 99 ? -13.540 2.788 1.275 1.00 86.75 99 LEU A N 1
ATOM 820 C CA . LEU A 1 99 ? -12.505 3.814 1.134 1.00 86.75 99 LEU A CA 1
ATOM 821 C C . LEU A 1 99 ? -11.425 3.425 0.119 1.00 86.75 99 LEU A C 1
ATOM 823 O O . LEU A 1 99 ? -10.456 4.143 -0.089 1.00 86.75 99 LEU A O 1
ATOM 827 N N . TRP A 1 100 ? -11.544 2.279 -0.544 1.00 87.50 100 TRP A N 1
ATOM 828 C CA . TRP A 1 100 ? -10.598 1.944 -1.593 1.00 87.50 100 TRP A CA 1
ATOM 829 C C . TRP A 1 100 ? -10.790 2.872 -2.791 1.00 87.50 100 TRP A C 1
ATOM 831 O O . TRP A 1 100 ? -11.908 3.110 -3.226 1.00 87.50 100 TRP A O 1
ATOM 841 N N . VAL A 1 101 ? -9.703 3.390 -3.360 1.00 77.75 101 VAL A N 1
ATOM 842 C CA . VAL A 1 101 ? -9.750 4.500 -4.335 1.00 77.75 101 VAL A CA 1
ATOM 843 C C . VAL A 1 101 ? -10.706 4.224 -5.504 1.00 77.75 101 VAL A C 1
ATOM 845 O O . VAL A 1 101 ? -11.427 5.114 -5.937 1.00 77.75 101 VAL A O 1
ATOM 848 N N . HIS A 1 102 ? -10.796 2.971 -5.958 1.00 67.75 102 HIS A N 1
ATOM 849 C CA . HIS A 1 102 ? -11.739 2.586 -7.010 1.00 67.75 102 HIS A CA 1
ATOM 850 C C . HIS A 1 102 ? -13.190 2.404 -6.534 1.00 67.75 102 HIS A C 1
ATOM 852 O O . HIS A 1 102 ? -14.102 2.677 -7.309 1.00 67.75 102 HIS A O 1
ATOM 858 N N . THR A 1 103 ? -13.430 1.946 -5.301 1.00 59.25 103 THR A N 1
ATOM 859 C CA . THR A 1 103 ? -14.797 1.848 -4.754 1.00 59.25 103 THR A CA 1
ATOM 860 C C . THR A 1 103 ? -15.329 3.225 -4.370 1.00 59.25 103 THR A C 1
ATOM 862 O O . THR A 1 103 ? -16.498 3.510 -4.605 1.00 59.25 103 THR A O 1
ATOM 865 N N . ARG A 1 104 ? -14.459 4.117 -3.880 1.00 55.25 104 ARG A N 1
ATOM 866 C CA . ARG A 1 104 ? -14.790 5.508 -3.557 1.00 55.25 104 ARG A CA 1
ATOM 867 C C . ARG A 1 104 ? -15.239 6.288 -4.790 1.00 55.25 104 ARG A C 1
ATOM 869 O O . ARG A 1 104 ? -16.241 6.987 -4.716 1.00 55.25 104 ARG A O 1
ATOM 876 N N . SER A 1 105 ? -14.535 6.164 -5.918 1.00 56.69 105 SER A N 1
ATOM 877 C CA . SER A 1 105 ? -14.959 6.818 -7.164 1.00 56.69 105 SER A CA 1
ATOM 878 C C . SER A 1 105 ? -16.329 6.325 -7.633 1.00 56.69 105 SER A C 1
ATOM 880 O O . SER A 1 105 ? -17.158 7.143 -8.003 1.00 56.69 105 SER A O 1
ATOM 882 N N . ALA A 1 106 ? -16.607 5.020 -7.553 1.00 53.38 106 ALA A N 1
ATOM 883 C CA . ALA A 1 106 ? -17.924 4.489 -7.906 1.00 53.38 106 ALA A CA 1
ATOM 884 C C . ALA A 1 106 ? -19.038 4.993 -6.965 1.00 53.38 106 ALA A C 1
ATOM 886 O O . ALA A 1 106 ? -20.134 5.290 -7.428 1.00 53.38 106 ALA A O 1
ATOM 887 N N . PHE A 1 107 ? -18.750 5.139 -5.667 1.00 52.69 107 PHE A N 1
ATOM 888 C CA . PHE A 1 107 ? -19.708 5.654 -4.685 1.00 52.69 107 PHE A CA 1
ATOM 889 C C . PHE A 1 107 ? -20.004 7.151 -4.876 1.00 52.69 107 PHE A C 1
ATOM 891 O O . PHE A 1 107 ? -21.157 7.563 -4.841 1.00 52.69 107 PHE A O 1
ATOM 898 N N . LEU A 1 108 ? -18.976 7.968 -5.131 1.00 54.66 108 LEU A N 1
ATOM 899 C CA . LEU A 1 108 ? -19.130 9.415 -5.336 1.00 54.66 108 LEU A CA 1
ATOM 900 C C . LEU A 1 108 ? -19.704 9.782 -6.713 1.00 54.66 108 LEU A C 1
ATOM 902 O O . LEU A 1 108 ? -20.244 10.870 -6.865 1.00 54.66 108 LEU A O 1
ATOM 906 N N . SER A 1 109 ? -19.604 8.897 -7.706 1.00 57.06 109 SER A N 1
ATOM 907 C CA . SER A 1 109 ? -20.210 9.092 -9.032 1.00 57.06 109 SER A CA 1
ATOM 908 C C . SER A 1 109 ? -21.650 8.572 -9.142 1.00 57.06 109 SER A C 1
ATOM 910 O O . SER A 1 109 ? -22.256 8.734 -10.195 1.00 57.06 109 SER A O 1
ATOM 912 N N . GLY A 1 110 ? -22.196 7.947 -8.091 1.00 52.62 110 GLY A N 1
ATOM 913 C CA . GLY A 1 110 ? -23.573 7.435 -8.051 1.00 52.62 110 GLY A CA 1
ATOM 914 C C . GLY A 1 110 ? -24.591 8.357 -7.369 1.00 52.62 110 GLY A C 1
ATOM 915 O O . GLY A 1 110 ? -25.764 8.007 -7.303 1.00 52.62 110 GLY A O 1
ATOM 916 N N . GLY A 1 111 ? -24.154 9.503 -6.838 1.00 49.91 111 GLY A N 1
ATOM 917 C CA . GLY A 1 111 ? -25.029 10.545 -6.299 1.00 49.91 111 GLY A CA 1
ATOM 918 C C . GLY A 1 111 ? -25.178 11.684 -7.301 1.00 49.91 111 GLY A C 1
ATOM 919 O O . GLY A 1 111 ? -24.457 12.675 -7.200 1.00 49.91 111 GLY A O 1
ATOM 920 N N . GLY A 1 112 ? -26.068 11.513 -8.276 1.00 38.12 112 GLY A N 1
ATOM 921 C CA . GLY A 1 112 ? -26.463 12.519 -9.263 1.00 38.12 112 GLY A CA 1
ATOM 922 C C . GLY A 1 112 ? -27.952 12.423 -9.532 1.00 38.12 112 GLY A C 1
ATOM 923 O O . GLY A 1 112 ? -28.432 11.273 -9.642 1.00 38.12 112 GLY A O 1
#

Foldseek 3Di:
DDPVPDDVQLLLCCQVPVPDDPDPDDPVVSVVSNVVCVVCLVVLLVLLLVLCVVVVVDDVLSVDDDVPPDDSLVSLCSSQNSDPCSVVSSVVSCVVVLNDPVSVVVVVVPPD

Radius of gyration: 14.99 Å; Cα contacts (8 Å, |Δi|>4): 75; chains: 1; bounding box: 44×24×39 Å

InterPro domains:
  IPR045536 Domain of unknown function DUF6431 [PF20020] (1-33)

Secondary structure (DSSP, 8-state):
-HHHHS-HHHHHHHHH-SSS------HHHHHHHHHHHHHHHHHHHHHHHHHHHHTT---GGGS---TTSS-HHHHHHHHH-SSTTHHHHHHHHHHHTT-SHHHHHHHHTS--

Organism: Heyndrickxia coagulans (NCBI:txid1398)

Mean predicted aligned error: 7.49 Å

Sequence (112 aa):
MPYKRYKSECIETVLTNRSNHDIPADESTLYRWIDWFYFYVEYWIHCLVSIKHQTKQDGDDLKVLPETSGTALQRLGRLVGNASGWLARVVRPVVNFYLWVHTRSAFLSGGG